Protein AF-A0A7W8VBB1-F1 (afdb_monomer)

Structure (mmCIF, N/CA/C/O backbone):
data_AF-A0A7W8VBB1-F1
#
_entry.id   AF-A0A7W8VBB1-F1
#
loop_
_atom_site.group_PDB
_atom_site.id
_atom_site.type_symbol
_atom_site.label_atom_id
_atom_site.label_alt_id
_atom_site.label_comp_id
_atom_site.label_asym_id
_atom_site.label_entity_id
_atom_site.label_seq_id
_atom_site.pdbx_PDB_ins_code
_atom_site.Cartn_x
_atom_site.Cartn_y
_atom_site.Cartn_z
_atom_site.occupancy
_atom_site.B_iso_or_equiv
_atom_site.auth_seq_id
_atom_site.auth_comp_id
_atom_site.auth_asym_id
_atom_site.auth_atom_id
_atom_site.pdbx_PDB_model_num
ATOM 1 N N . MET A 1 1 ? -10.260 -9.680 -16.592 1.00 43.03 1 MET A N 1
ATOM 2 C CA . MET A 1 1 ? -11.265 -9.916 -15.534 1.00 43.03 1 MET A CA 1
ATOM 3 C C . MET A 1 1 ? -10.905 -9.011 -14.370 1.00 43.03 1 MET A C 1
ATOM 5 O O . MET A 1 1 ? -9.912 -9.280 -13.705 1.00 43.03 1 MET A O 1
ATOM 9 N N . GLU A 1 2 ? -11.626 -7.906 -14.181 1.00 47.50 2 GLU A N 1
ATOM 10 C CA . GLU A 1 2 ? -11.490 -7.080 -12.974 1.00 47.50 2 GLU A CA 1
ATOM 11 C C . GLU A 1 2 ? -11.899 -7.919 -11.758 1.00 47.50 2 GLU A C 1
ATOM 13 O O . GLU A 1 2 ? -12.994 -8.481 -11.727 1.00 47.50 2 GLU A O 1
ATOM 18 N N . ARG A 1 3 ? -11.003 -8.070 -10.775 1.00 55.31 3 ARG A N 1
ATOM 19 C CA . ARG A 1 3 ? -11.374 -8.687 -9.496 1.00 55.31 3 ARG A CA 1
ATOM 20 C C . ARG A 1 3 ? -12.330 -7.745 -8.769 1.00 55.31 3 ARG A C 1
ATOM 22 O O . ARG A 1 3 ? -12.076 -6.546 -8.700 1.00 55.31 3 ARG A O 1
ATOM 29 N N . SER A 1 4 ? -13.413 -8.295 -8.218 1.00 66.69 4 SER A N 1
ATOM 30 C CA . SER A 1 4 ? -14.377 -7.527 -7.421 1.00 66.69 4 SER A CA 1
ATOM 31 C C . SER A 1 4 ? -13.670 -6.865 -6.232 1.00 66.69 4 SER A C 1
ATOM 33 O O . SER A 1 4 ? -12.790 -7.471 -5.615 1.00 66.69 4 SER A O 1
ATOM 35 N N . ARG A 1 5 ? -14.084 -5.645 -5.871 1.00 61.84 5 ARG A N 1
ATOM 36 C CA . ARG A 1 5 ? -13.604 -4.883 -4.699 1.00 61.84 5 ARG A CA 1
ATOM 37 C C . ARG A 1 5 ? -13.553 -5.732 -3.419 1.00 61.84 5 ARG A C 1
ATOM 39 O O . ARG A 1 5 ? -12.676 -5.544 -2.584 1.00 61.84 5 ARG A O 1
ATOM 46 N N . GLU A 1 6 ? -14.455 -6.702 -3.288 1.00 58.19 6 GLU A N 1
ATOM 47 C CA . GLU A 1 6 ? -14.518 -7.650 -2.169 1.00 58.19 6 GLU A CA 1
ATOM 48 C C . GLU A 1 6 ? -13.323 -8.616 -2.121 1.00 58.19 6 GLU A C 1
ATOM 50 O O . GLU A 1 6 ? -12.794 -8.891 -1.046 1.00 58.19 6 GLU A O 1
ATOM 55 N N . GLN A 1 7 ? -12.841 -9.090 -3.276 1.00 60.38 7 GLN A N 1
ATOM 56 C CA . GLN A 1 7 ? -11.634 -9.920 -3.353 1.00 60.38 7 GLN A CA 1
ATOM 57 C C . GLN A 1 7 ? -10.380 -9.116 -3.012 1.00 60.38 7 GLN A C 1
ATOM 59 O O . GLN A 1 7 ? -9.484 -9.641 -2.357 1.00 60.38 7 GLN A O 1
ATOM 64 N N . GLN A 1 8 ? -10.324 -7.846 -3.416 1.00 63.66 8 GLN A N 1
ATOM 65 C CA . GLN A 1 8 ? -9.214 -6.965 -3.060 1.00 63.66 8 GLN A CA 1
ATOM 66 C C . GLN A 1 8 ? -9.182 -6.711 -1.546 1.00 63.66 8 GLN A C 1
ATOM 68 O O . GLN A 1 8 ? -8.131 -6.841 -0.924 1.00 63.66 8 GLN A O 1
ATOM 73 N N . VAL A 1 9 ? -10.339 -6.447 -0.931 1.00 67.06 9 VAL A N 1
ATOM 74 C CA . VAL A 1 9 ? -10.468 -6.324 0.530 1.00 67.06 9 VAL A CA 1
ATOM 75 C C . VAL A 1 9 ? -10.041 -7.610 1.244 1.00 67.06 9 VAL A C 1
ATOM 77 O O . VAL A 1 9 ? -9.330 -7.532 2.238 1.00 67.06 9 VAL A O 1
ATOM 80 N N . ALA A 1 10 ? -10.403 -8.789 0.732 1.00 63.44 10 ALA A N 1
ATOM 81 C CA . ALA A 1 10 ? -9.999 -10.063 1.329 1.00 63.44 10 ALA A CA 1
ATOM 82 C C . ALA A 1 10 ? -8.480 -10.312 1.251 1.00 63.44 10 ALA A C 1
ATOM 84 O O . ALA A 1 10 ? -7.889 -10.798 2.214 1.00 63.44 10 ALA A O 1
ATOM 85 N N . VAL A 1 11 ? -7.833 -9.953 0.136 1.00 67.50 11 VAL A N 1
ATOM 86 C CA . VAL A 1 11 ? -6.369 -10.052 -0.010 1.00 67.50 11 VAL A CA 1
ATOM 87 C C . VAL A 1 11 ? -5.659 -9.073 0.923 1.00 67.50 11 VAL A C 1
ATOM 89 O O . VAL A 1 11 ? -4.676 -9.434 1.564 1.00 67.50 11 VAL A O 1
ATOM 92 N N . LEU A 1 12 ? -6.175 -7.852 1.051 1.00 66.25 12 LEU A N 1
ATOM 93 C CA . LEU A 1 12 ? -5.616 -6.841 1.947 1.00 66.25 12 LEU A CA 1
ATOM 94 C C . LEU A 1 12 ? -5.839 -7.180 3.428 1.00 66.25 12 LEU A C 1
ATOM 96 O O . LEU A 1 12 ? -4.957 -6.925 4.242 1.00 66.25 12 LEU A O 1
ATOM 100 N N . ASP A 1 13 ? -6.962 -7.813 3.781 1.00 65.94 13 ASP A N 1
ATOM 101 C CA . ASP A 1 13 ? -7.184 -8.375 5.120 1.00 65.94 13 ASP A CA 1
ATOM 102 C C . ASP A 1 13 ? -6.210 -9.530 5.398 1.00 65.94 13 ASP A C 1
ATOM 104 O O . ASP A 1 13 ? -5.640 -9.602 6.482 1.00 65.94 13 ASP A O 1
ATOM 108 N N . ALA A 1 14 ? -5.945 -10.400 4.417 1.00 62.62 14 ALA A N 1
ATOM 109 C CA . ALA A 1 14 ? -4.966 -11.480 4.554 1.00 62.62 14 ALA A CA 1
ATOM 110 C C . ALA A 1 14 ? -3.527 -10.954 4.715 1.00 62.62 14 ALA A C 1
ATOM 112 O O . ALA A 1 14 ? -2.796 -11.436 5.582 1.00 62.62 14 ALA A O 1
ATOM 113 N N . LEU A 1 15 ? -3.144 -9.927 3.949 1.00 67.25 15 LEU A N 1
ATOM 114 C CA . LEU A 1 15 ? -1.869 -9.218 4.114 1.00 67.25 15 LEU A CA 1
ATOM 115 C C . LEU A 1 15 ? -1.776 -8.527 5.471 1.00 67.25 15 LEU A C 1
ATOM 117 O O . LEU A 1 15 ? -0.743 -8.593 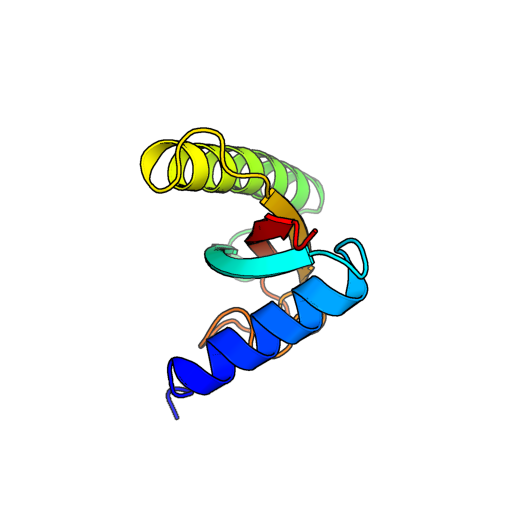6.138 1.00 67.25 15 LEU A O 1
ATOM 121 N N . GLY A 1 16 ? -2.884 -7.930 5.910 1.00 62.34 16 GLY A N 1
ATOM 122 C CA . GLY A 1 16 ? -3.033 -7.395 7.250 1.00 62.34 16 GLY A CA 1
ATOM 123 C C . GLY A 1 16 ? -2.805 -8.466 8.316 1.00 62.34 16 GLY A C 1
ATOM 124 O O . GLY A 1 16 ? -2.020 -8.261 9.224 1.00 62.34 16 GLY A O 1
ATOM 125 N N . ARG A 1 17 ? -3.397 -9.656 8.206 1.00 61.84 17 ARG A N 1
ATOM 126 C CA . ARG A 1 17 ? -3.237 -10.723 9.216 1.00 61.84 17 ARG A CA 1
ATOM 127 C C . ARG A 1 17 ? -1.815 -11.275 9.335 1.00 61.84 17 ARG A C 1
ATOM 129 O O . ARG A 1 17 ? -1.481 -11.802 10.393 1.00 61.84 17 ARG A O 1
ATOM 136 N N . GLY A 1 18 ? -1.003 -11.179 8.281 1.00 63.28 18 GLY A N 1
ATOM 137 C CA . GLY A 1 18 ? 0.410 -11.572 8.310 1.00 63.28 18 GLY A CA 1
ATOM 138 C C . GLY A 1 18 ? 1.341 -10.508 8.901 1.00 63.28 18 GLY A C 1
ATOM 139 O O . GLY A 1 18 ? 2.380 -10.858 9.455 1.00 63.28 18 GLY A O 1
ATOM 140 N N . ALA A 1 19 ? 0.968 -9.228 8.806 1.00 62.75 19 ALA A N 1
ATOM 141 C CA . ALA A 1 19 ? 1.828 -8.097 9.167 1.00 62.75 19 ALA A CA 1
ATOM 142 C C . ALA A 1 19 ? 1.318 -7.242 10.339 1.00 62.75 19 ALA A C 1
ATOM 144 O O . ALA A 1 19 ? 2.059 -6.417 10.870 1.00 62.75 19 ALA A O 1
ATOM 145 N N . LEU A 1 20 ? 0.061 -7.409 10.740 1.00 69.69 20 LEU A N 1
ATOM 146 C CA . LEU A 1 20 ? -0.576 -6.651 11.809 1.00 69.69 20 LEU A CA 1
ATOM 147 C C . LEU A 1 20 ? -0.666 -7.482 13.093 1.00 69.69 20 LEU A C 1
ATOM 149 O O . LEU A 1 20 ? -0.711 -8.716 13.046 1.00 69.69 20 LEU A O 1
ATOM 153 N N . PRO A 1 21 ? -0.755 -6.822 14.261 1.00 69.19 21 PRO A N 1
ATOM 154 C CA . PRO A 1 21 ? -1.063 -7.500 15.511 1.00 69.19 21 PRO A CA 1
ATOM 155 C C . PRO A 1 21 ? -2.328 -8.358 15.391 1.00 69.19 21 PRO A C 1
ATOM 157 O O . PRO A 1 21 ? -3.288 -7.977 14.728 1.00 69.19 21 PRO A O 1
ATOM 160 N N . ARG A 1 22 ? -2.390 -9.484 16.111 1.00 74.38 22 ARG A N 1
ATOM 161 C CA . ARG A 1 22 ? -3.563 -10.386 16.110 1.00 74.38 22 ARG A CA 1
ATOM 162 C C . ARG A 1 22 ? -4.878 -9.693 16.511 1.00 74.38 22 ARG A C 1
ATOM 164 O O . ARG A 1 22 ? -5.951 -10.165 16.153 1.00 74.38 22 ARG A O 1
ATOM 171 N N . GLN A 1 23 ? -4.776 -8.601 17.263 1.00 78.00 23 GLN A N 1
ATOM 172 C CA . GLN A 1 23 ? -5.880 -7.752 17.725 1.00 78.00 23 GLN A CA 1
ATOM 173 C C . GLN A 1 23 ? -6.221 -6.630 16.729 1.00 78.00 23 GLN A C 1
ATOM 175 O O . GLN A 1 23 ? -7.074 -5.799 17.007 1.00 78.00 23 GLN A O 1
ATOM 180 N N . ALA A 1 24 ? -5.549 -6.543 15.584 1.00 80.75 24 ALA A N 1
ATOM 181 C CA . ALA A 1 24 ? -5.840 -5.541 14.574 1.00 80.75 24 ALA A CA 1
ATOM 182 C C . ALA A 1 24 ? -6.941 -6.035 13.628 1.00 80.75 24 ALA A C 1
ATOM 184 O O . ALA A 1 24 ? -6.961 -7.190 13.201 1.00 80.75 24 ALA A O 1
ATOM 185 N N . ARG A 1 25 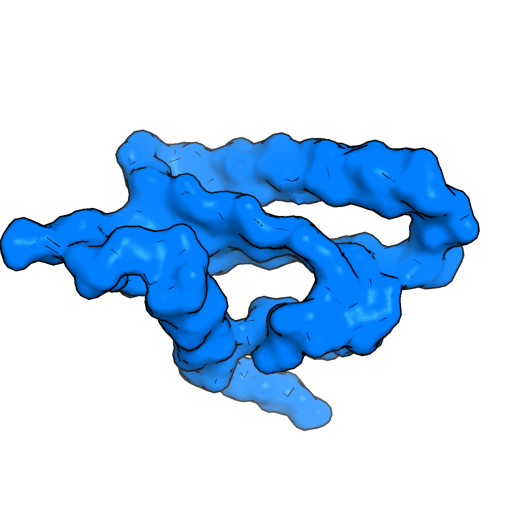? -7.851 -5.135 13.260 1.00 81.50 25 ARG A N 1
ATOM 186 C CA . ARG A 1 25 ? -8.903 -5.375 12.273 1.00 81.50 25 ARG A CA 1
ATOM 187 C C . ARG A 1 25 ? -8.741 -4.423 11.100 1.00 81.50 25 ARG A C 1
ATOM 189 O O . ARG A 1 25 ? -8.660 -3.214 11.308 1.00 81.50 25 ARG A O 1
ATOM 196 N N . PHE A 1 26 ? -8.750 -4.977 9.889 1.00 83.75 26 PHE A N 1
ATOM 197 C CA . PHE A 1 26 ? -8.703 -4.218 8.643 1.00 83.75 26 PHE A CA 1
ATOM 198 C C . PHE A 1 26 ? -9.832 -3.181 8.567 1.00 83.75 26 PHE A C 1
ATOM 200 O O . PHE A 1 26 ? -10.991 -3.483 8.874 1.00 83.75 26 PHE A O 1
ATOM 207 N N . VAL A 1 27 ? -9.480 -1.968 8.144 1.00 86.69 27 VAL A N 1
ATOM 208 C CA . VAL A 1 27 ? -10.417 -0.868 7.881 1.00 86.69 27 VAL A CA 1
ATOM 209 C C . VAL A 1 27 ? -10.398 -0.513 6.398 1.00 86.69 27 VAL A C 1
ATOM 211 O O . VAL A 1 27 ? -11.448 -0.503 5.757 1.00 86.69 27 VAL A O 1
ATOM 214 N N . ALA A 1 28 ? -9.215 -0.227 5.855 1.00 87.00 28 ALA A N 1
ATOM 215 C CA . ALA A 1 28 ? -9.034 0.188 4.469 1.00 87.00 28 ALA A CA 1
ATOM 216 C C . ALA A 1 28 ? -7.598 -0.073 3.996 1.00 87.00 28 ALA A C 1
ATOM 218 O O . ALA A 1 28 ? -6.715 -0.367 4.800 1.00 87.00 28 ALA A O 1
ATOM 219 N N . ALA A 1 29 ? -7.353 0.082 2.695 1.00 86.94 29 ALA A N 1
ATOM 220 C CA . ALA A 1 29 ? -5.998 0.184 2.174 1.00 86.94 29 ALA A CA 1
ATOM 221 C C . ALA A 1 29 ? -5.892 1.217 1.058 1.00 86.94 29 ALA A C 1
ATOM 223 O O . ALA A 1 29 ? -6.865 1.503 0.355 1.00 86.94 29 ALA A O 1
ATOM 224 N N . VAL A 1 30 ? -4.671 1.702 0.882 1.00 89.62 30 VAL A N 1
ATOM 225 C CA . VAL A 1 30 ? -4.223 2.539 -0.224 1.00 89.62 30 VAL A CA 1
ATOM 226 C C . VAL A 1 30 ? -3.075 1.802 -0.898 1.00 89.62 30 VAL A C 1
ATOM 228 O O . VAL A 1 30 ? -2.212 1.253 -0.217 1.00 89.62 30 VAL A O 1
ATOM 231 N N . ALA A 1 31 ? -3.055 1.773 -2.227 1.00 89.38 31 ALA A N 1
ATOM 232 C CA . ALA A 1 31 ? -1.955 1.178 -2.970 1.00 89.38 31 ALA A CA 1
ATOM 233 C C . ALA A 1 31 ? -1.475 2.099 -4.092 1.00 89.38 31 ALA A C 1
ATOM 235 O O . ALA A 1 31 ? -2.259 2.845 -4.688 1.00 89.38 31 ALA A O 1
ATOM 236 N N . ARG A 1 32 ? -0.180 2.019 -4.385 1.00 91.38 32 ARG A N 1
ATOM 237 C CA . ARG A 1 32 ? 0.472 2.625 -5.546 1.00 91.38 32 ARG A CA 1
ATOM 238 C C . ARG A 1 32 ? 1.224 1.545 -6.309 1.00 91.38 32 ARG A C 1
ATOM 240 O O . ARG A 1 32 ? 1.772 0.628 -5.701 1.00 91.38 32 ARG A O 1
ATOM 247 N N . ARG A 1 33 ? 1.214 1.664 -7.633 1.00 92.19 33 ARG A N 1
ATOM 248 C CA . ARG A 1 33 ? 1.883 0.768 -8.577 1.00 92.19 33 ARG A CA 1
ATOM 249 C 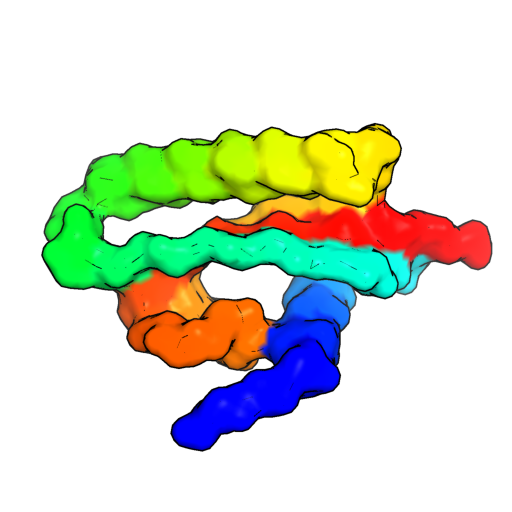C . ARG A 1 33 ? 2.909 1.576 -9.349 1.00 92.19 33 ARG A C 1
ATOM 251 O O . ARG A 1 33 ? 2.577 2.657 -9.828 1.00 92.19 33 ARG A O 1
ATOM 258 N N . TYR A 1 34 ? 4.090 1.006 -9.510 1.00 91.12 34 TYR A N 1
ATOM 259 C CA . TYR A 1 34 ? 5.1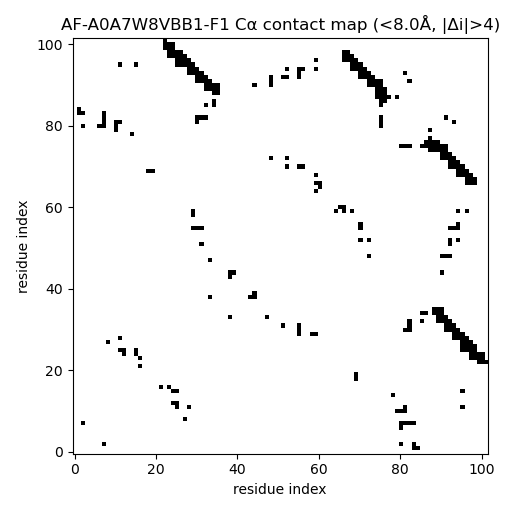61 1.548 -10.323 1.00 91.12 34 TYR A CA 1
ATOM 260 C C . TYR A 1 34 ? 5.576 0.477 -11.332 1.00 91.12 34 TYR A C 1
ATOM 262 O O . TYR A 1 34 ? 6.111 -0.561 -10.925 1.00 91.12 34 TYR A O 1
ATOM 270 N N . PRO A 1 35 ? 5.272 0.677 -12.627 1.00 89.81 35 PRO A N 1
ATOM 271 C CA . PRO A 1 35 ? 5.599 -0.293 -13.656 1.00 89.81 35 PRO A CA 1
ATOM 272 C C . PRO A 1 35 ? 7.091 -0.608 -13.669 1.00 89.81 35 PRO A C 1
ATOM 274 O O . PRO A 1 35 ? 7.923 0.301 -13.623 1.00 89.81 35 PRO A O 1
ATOM 277 N N . ARG A 1 36 ? 7.454 -1.888 -13.767 1.00 86.81 36 ARG A N 1
ATOM 278 C CA . ARG A 1 36 ? 8.874 -2.278 -13.816 1.00 86.81 36 ARG A CA 1
ATOM 279 C C . ARG A 1 36 ? 9.624 -1.642 -14.983 1.00 86.81 36 ARG A C 1
ATOM 281 O O . ARG A 1 36 ? 10.804 -1.328 -14.853 1.00 86.81 36 ARG A O 1
ATOM 288 N N . GLU A 1 37 ? 8.942 -1.463 -16.107 1.00 86.56 37 GLU A N 1
ATOM 289 C CA . GLU A 1 37 ? 9.481 -0.825 -17.311 1.00 86.56 37 GLU A CA 1
ATOM 290 C C . GLU A 1 37 ? 9.943 0.623 -17.080 1.00 86.56 37 GLU A C 1
ATOM 292 O O . GLU A 1 37 ? 10.828 1.096 -17.783 1.00 86.56 37 GLU A O 1
ATOM 297 N N . GLU A 1 38 ? 9.420 1.301 -16.054 1.00 85.31 38 GLU A N 1
ATOM 298 C CA . GLU A 1 38 ? 9.840 2.651 -15.655 1.00 85.31 38 GLU A CA 1
ATOM 299 C C . GLU A 1 38 ? 10.999 2.636 -14.635 1.00 85.31 38 GLU A C 1
ATOM 301 O O . GLU A 1 38 ? 11.593 3.676 -14.337 1.00 85.31 38 GLU A O 1
ATOM 306 N N . LEU A 1 39 ? 11.338 1.462 -14.086 1.00 85.94 39 LEU A N 1
ATOM 307 C CA . LEU A 1 39 ? 12.286 1.269 -12.984 1.00 85.94 39 LEU A CA 1
ATOM 308 C C . LEU A 1 39 ? 13.426 0.315 -13.375 1.00 85.94 39 LEU A C 1
ATOM 310 O O . LEU A 1 39 ? 13.560 -0.805 -12.865 1.00 85.94 39 LEU A O 1
ATOM 314 N N . GLU A 1 40 ? 14.292 0.788 -14.267 1.00 81.75 40 GLU A N 1
ATOM 315 C CA . GLU A 1 40 ? 15.365 -0.006 -14.880 1.00 81.75 40 GLU A CA 1
ATOM 316 C C . GLU A 1 40 ? 16.474 -0.407 -13.889 1.00 81.75 40 GLU A C 1
ATOM 318 O O . GLU A 1 40 ? 17.091 -1.468 -14.017 1.00 81.75 40 GLU A O 1
ATOM 323 N N . THR A 1 41 ? 16.716 0.404 -12.855 1.00 87.69 41 THR A N 1
ATOM 324 C CA . THR A 1 41 ? 17.812 0.206 -11.891 1.00 87.69 41 THR A CA 1
ATOM 325 C C . THR A 1 41 ? 17.319 -0.069 -10.464 1.00 87.69 41 THR A C 1
ATOM 327 O O . THR A 1 41 ? 16.247 0.399 -10.074 1.00 87.69 41 THR A O 1
ATOM 330 N N . PRO A 1 42 ? 18.110 -0.774 -9.625 1.00 84.94 42 PRO A N 1
ATOM 331 C CA . PRO A 1 42 ? 17.794 -0.930 -8.203 1.00 84.94 42 PRO A CA 1
ATOM 332 C C . PRO A 1 42 ? 17.598 0.406 -7.472 1.00 84.94 42 PRO A C 1
ATOM 334 O O . PRO A 1 42 ? 16.657 0.542 -6.700 1.00 84.94 42 PRO A O 1
ATOM 337 N N . GLY A 1 43 ? 18.424 1.417 -7.769 1.00 88.19 43 GLY A N 1
ATOM 338 C CA . GLY A 1 43 ? 18.306 2.737 -7.142 1.00 88.19 43 GLY A CA 1
ATOM 339 C C . GLY A 1 43 ? 16.999 3.458 -7.489 1.00 88.19 43 GLY A C 1
ATOM 340 O O . GLY A 1 43 ? 16.395 4.084 -6.622 1.00 88.19 43 GLY A O 1
ATOM 341 N N . GLN A 1 44 ? 16.508 3.331 -8.727 1.00 89.38 44 GLN A N 1
ATOM 342 C CA . GLN A 1 44 ? 15.196 3.869 -9.107 1.00 89.38 44 GLN A CA 1
ATOM 343 C C . GLN A 1 44 ? 14.060 3.175 -8.352 1.00 89.38 44 GLN A C 1
ATOM 345 O O . GLN A 1 44 ? 13.144 3.857 -7.898 1.00 89.38 44 GLN A O 1
ATOM 350 N N . ARG A 1 45 ? 14.138 1.850 -8.159 1.00 87.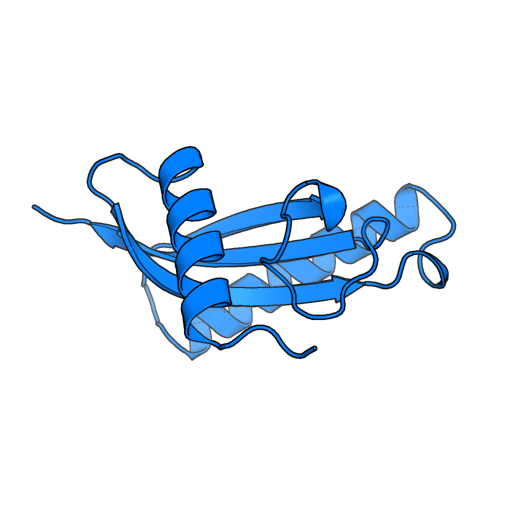12 45 ARG A N 1
ATOM 351 C CA . ARG A 1 45 ? 13.154 1.108 -7.352 1.00 87.12 45 ARG A CA 1
ATOM 352 C C . ARG A 1 45 ? 13.129 1.585 -5.906 1.00 87.12 45 ARG A C 1
ATOM 354 O O . ARG A 1 45 ? 12.059 1.858 -5.375 1.00 87.12 45 ARG A O 1
ATOM 361 N N . GLU A 1 46 ? 14.293 1.766 -5.287 1.00 88.56 46 GLU A N 1
ATOM 362 C CA . GLU A 1 46 ? 14.382 2.277 -3.914 1.00 88.56 46 GLU A CA 1
ATOM 363 C C . GLU A 1 46 ? 13.799 3.692 -3.777 1.00 88.56 46 GLU A C 1
ATOM 365 O O . GLU A 1 46 ? 13.063 3.969 -2.826 1.00 88.56 46 GLU A O 1
ATOM 370 N N . ILE A 1 47 ? 14.073 4.576 -4.743 1.00 91.75 47 ILE A N 1
ATOM 371 C CA . ILE A 1 47 ? 13.513 5.935 -4.781 1.00 91.75 47 ILE A CA 1
ATOM 372 C C . ILE A 1 47 ? 11.992 5.890 -4.958 1.00 91.75 47 ILE A C 1
ATOM 374 O O . ILE A 1 47 ? 11.276 6.563 -4.215 1.00 91.75 47 ILE A O 1
ATOM 378 N N . ALA A 1 48 ? 11.488 5.082 -5.894 1.00 89.75 48 ALA A N 1
ATOM 379 C CA . ALA A 1 48 ? 10.056 4.912 -6.122 1.00 89.75 48 ALA A CA 1
ATOM 380 C C . ALA A 1 48 ? 9.351 4.353 -4.878 1.00 89.75 48 ALA A C 1
ATOM 382 O O . ALA A 1 48 ? 8.321 4.882 -4.467 1.00 89.75 48 ALA A O 1
ATOM 383 N N . ALA A 1 49 ? 9.944 3.362 -4.209 1.00 88.69 49 ALA A N 1
ATOM 384 C CA . ALA A 1 49 ? 9.425 2.815 -2.962 1.00 88.69 49 ALA A CA 1
ATOM 385 C C . ALA A 1 49 ? 9.449 3.846 -1.819 1.00 88.69 49 ALA A C 1
ATOM 387 O O . ALA A 1 49 ? 8.519 3.907 -1.013 1.00 88.69 49 ALA A O 1
ATOM 388 N N . ALA A 1 50 ? 10.487 4.682 -1.713 1.00 92.44 50 ALA A N 1
ATOM 389 C CA . ALA A 1 50 ? 10.531 5.767 -0.731 1.00 92.44 50 ALA A CA 1
ATOM 390 C C . ALA A 1 50 ? 9.442 6.820 -0.995 1.00 92.44 50 ALA A C 1
ATOM 392 O O . ALA A 1 50 ? 8.665 7.128 -0.092 1.00 92.44 50 ALA A O 1
ATOM 393 N N . ALA A 1 51 ? 9.330 7.304 -2.234 1.00 93.31 51 ALA A N 1
ATOM 394 C CA . ALA A 1 51 ? 8.304 8.262 -2.639 1.00 93.31 51 ALA A CA 1
ATOM 395 C C . ALA A 1 51 ? 6.887 7.695 -2.459 1.00 93.31 51 ALA A C 1
ATOM 397 O O . ALA A 1 51 ? 5.998 8.377 -1.948 1.00 93.31 51 ALA A O 1
ATOM 398 N N . GLY A 1 52 ? 6.685 6.427 -2.818 1.00 92.81 52 GLY A N 1
ATOM 399 C CA . GLY A 1 52 ? 5.414 5.735 -2.656 1.00 92.81 52 GLY A CA 1
ATOM 400 C C . GLY A 1 52 ? 5.007 5.584 -1.198 1.00 92.81 52 GLY A C 1
ATOM 401 O O . GLY A 1 52 ? 3.845 5.818 -0.877 1.00 92.81 52 GLY A O 1
ATOM 402 N N . ARG A 1 53 ? 5.946 5.272 -0.294 1.00 94.50 53 ARG A N 1
ATOM 403 C CA . ARG A 1 53 ? 5.661 5.202 1.150 1.00 94.50 53 ARG A CA 1
ATOM 404 C C . ARG A 1 53 ? 5.195 6.545 1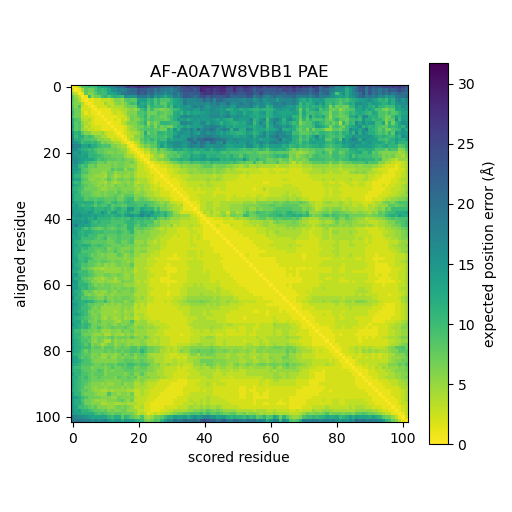.699 1.00 94.50 53 ARG A C 1
ATOM 406 O O . ARG A 1 53 ? 4.209 6.570 2.431 1.00 94.50 53 ARG A O 1
ATOM 413 N N . THR A 1 54 ? 5.855 7.638 1.318 1.00 95.25 54 THR A N 1
ATOM 414 C CA . THR A 1 54 ? 5.433 8.990 1.708 1.00 95.25 54 THR A CA 1
ATOM 415 C C . THR A 1 54 ? 4.047 9.312 1.158 1.00 95.25 54 THR A C 1
ATOM 417 O O . THR A 1 54 ? 3.159 9.643 1.933 1.00 95.25 54 THR A O 1
ATOM 420 N N . SER A 1 55 ? 3.822 9.117 -0.144 1.00 95.69 55 SER A N 1
ATOM 421 C CA . SER A 1 55 ? 2.528 9.407 -0.775 1.00 95.69 55 SER A CA 1
ATOM 422 C C . SER A 1 55 ? 1.375 8.595 -0.172 1.00 95.69 55 SER A C 1
ATOM 424 O O . SER A 1 55 ? 0.280 9.118 0.024 1.00 95.69 55 SER A O 1
ATOM 426 N N . VAL A 1 56 ? 1.608 7.318 0.142 1.00 94.25 56 VAL A N 1
ATOM 427 C CA . VAL A 1 56 ? 0.618 6.455 0.800 1.00 94.25 56 VAL A CA 1
ATOM 428 C C . VAL A 1 56 ? 0.331 6.928 2.224 1.00 94.25 56 VAL A C 1
ATOM 430 O O . VAL A 1 56 ? -0.832 6.965 2.617 1.00 94.25 56 VAL A O 1
ATOM 433 N N . ALA A 1 57 ? 1.362 7.286 2.992 1.00 93.75 57 ALA A N 1
ATOM 434 C CA . ALA A 1 57 ? 1.187 7.789 4.352 1.00 93.75 57 ALA A CA 1
ATOM 435 C C . ALA A 1 57 ? 0.407 9.113 4.371 1.00 93.75 57 ALA A C 1
ATOM 437 O O . ALA A 1 57 ? -0.497 9.268 5.187 1.00 93.75 57 ALA A O 1
ATOM 438 N N . GLU A 1 58 ? 0.704 10.027 3.446 1.00 96.31 58 GLU A N 1
ATOM 439 C CA . GLU A 1 58 ? -0.015 11.297 3.295 1.00 96.31 58 GLU A CA 1
ATOM 440 C C . GLU A 1 58 ? -1.493 11.080 2.942 1.00 96.31 58 GLU A C 1
ATOM 442 O O . GLU A 1 58 ? -2.360 11.662 3.590 1.00 96.31 58 GLU A O 1
ATOM 447 N N . GLU A 1 59 ? -1.805 10.196 1.983 1.00 95.81 59 GLU A N 1
ATOM 448 C CA . GLU A 1 59 ? -3.203 9.882 1.646 1.00 95.81 59 GLU A CA 1
ATOM 449 C C . GLU A 1 59 ? -3.939 9.241 2.835 1.00 95.81 59 GLU A C 1
ATOM 451 O O . GLU A 1 59 ? -5.116 9.526 3.073 1.00 95.81 59 GLU A O 1
ATOM 456 N N . ILE A 1 60 ? -3.270 8.359 3.586 1.00 94.44 60 ILE A N 1
ATOM 457 C CA . ILE A 1 60 ? -3.870 7.744 4.772 1.00 94.44 60 ILE A CA 1
ATOM 458 C C . ILE A 1 60 ? -4.167 8.800 5.834 1.00 94.44 60 ILE A C 1
ATOM 460 O O . ILE A 1 60 ? -5.275 8.796 6.361 1.00 94.44 60 ILE A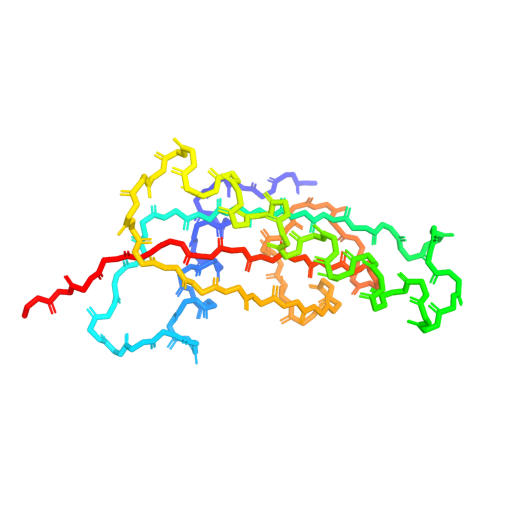 O 1
ATOM 464 N N . GLU A 1 61 ? -3.229 9.702 6.120 1.00 96.12 61 GLU A N 1
ATOM 465 C CA . GLU A 1 61 ? -3.426 10.766 7.109 1.00 96.12 61 GLU A CA 1
ATOM 466 C C . GLU A 1 61 ? -4.546 11.729 6.690 1.00 96.12 61 GLU A C 1
ATOM 468 O O . GLU A 1 61 ? -5.349 12.138 7.523 1.00 96.12 61 GLU A O 1
ATOM 473 N N . GLU A 1 62 ? -4.674 12.040 5.397 1.00 96.50 62 GLU A N 1
ATOM 474 C CA . GLU A 1 62 ? -5.765 12.876 4.884 1.00 96.50 62 GLU A CA 1
ATOM 475 C C . GLU A 1 62 ? -7.140 12.205 5.051 1.00 96.50 62 GLU A C 1
ATOM 477 O O . GLU A 1 62 ? -8.123 12.847 5.432 1.00 96.50 62 GLU A O 1
ATOM 482 N N . ARG A 1 63 ? -7.232 10.901 4.763 1.00 95.56 63 ARG A N 1
ATOM 483 C CA . ARG A 1 63 ? -8.509 10.168 4.714 1.00 95.56 63 ARG A CA 1
ATOM 484 C C . ARG A 1 63 ? -8.916 9.540 6.046 1.00 95.56 63 ARG A C 1
ATOM 486 O O . ARG A 1 63 ? -10.111 9.366 6.293 1.00 95.56 63 ARG A O 1
ATOM 493 N N . TRP A 1 64 ? -7.947 9.189 6.884 1.00 94.94 64 TRP A N 1
ATOM 494 C CA . TRP A 1 64 ? -8.121 8.591 8.208 1.00 94.94 64 TRP A CA 1
ATOM 495 C C . TRP A 1 64 ? -7.145 9.220 9.221 1.00 94.94 64 TRP A C 1
ATOM 497 O O . TRP A 1 64 ? -6.230 8.537 9.687 1.00 94.94 64 TRP A O 1
ATOM 507 N N . PRO A 1 65 ? -7.347 10.496 9.599 1.00 94.94 65 PRO A N 1
ATOM 508 C CA . PRO A 1 65 ? -6.419 11.214 10.469 1.00 94.94 65 PRO A CA 1
ATOM 509 C C . PRO A 1 65 ? -6.163 10.483 11.789 1.00 94.94 65 PRO A C 1
ATOM 511 O O . PRO A 1 65 ? -7.108 10.112 12.496 1.00 94.94 65 PRO A O 1
ATOM 514 N N . GLY A 1 66 ? -4.888 10.264 12.120 1.00 93.25 66 GLY A N 1
ATOM 515 C CA . GLY A 1 66 ? -4.467 9.590 13.352 1.00 93.25 66 GLY A CA 1
ATOM 516 C C . GLY A 1 66 ? -4.809 8.096 13.449 1.00 93.25 66 GLY A C 1
ATOM 517 O O . GLY A 1 66 ? -4.602 7.492 14.506 1.00 93.25 66 GLY A O 1
ATOM 518 N N . ALA A 1 67 ? -5.333 7.475 12.387 1.00 92.44 67 ALA A N 1
ATOM 519 C CA . ALA A 1 67 ? -5.569 6.037 12.374 1.00 92.44 67 ALA A CA 1
ATOM 520 C C . ALA A 1 67 ? -4.240 5.269 12.273 1.00 92.44 67 ALA A C 1
ATOM 522 O O . ALA A 1 67 ? -3.351 5.666 11.520 1.00 92.44 67 ALA A O 1
ATOM 523 N N . PRO A 1 68 ? -4.081 4.140 12.985 1.00 90.94 68 PRO A N 1
ATOM 524 C CA . PRO A 1 68 ? -2.877 3.341 12.858 1.00 90.94 68 PRO A CA 1
ATOM 525 C C . PRO A 1 68 ? -2.854 2.619 11.502 1.00 90.94 68 PRO A C 1
ATOM 527 O O . PRO A 1 68 ? -3.867 2.089 11.028 1.00 90.94 68 PRO A O 1
ATOM 530 N N . PHE A 1 69 ? -1.676 2.580 10.884 1.00 90.31 69 PHE A N 1
ATOM 531 C CA . PHE A 1 69 ? -1.463 1.930 9.599 1.00 90.31 69 PHE A CA 1
ATOM 532 C C . PHE A 1 69 ? -0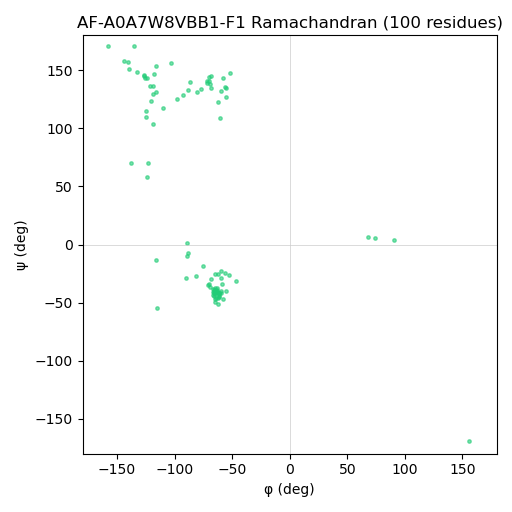.092 1.256 9.521 1.00 90.31 69 PHE A C 1
ATOM 534 O O . PHE A 1 69 ? 0.836 1.594 10.254 1.00 90.31 69 PHE A O 1
ATOM 541 N N . ALA A 1 70 ? 0.029 0.288 8.617 1.00 88.81 70 ALA A N 1
ATOM 542 C CA . ALA A 1 70 ? 1.291 -0.350 8.260 1.00 88.81 70 ALA A CA 1
ATOM 543 C C . ALA A 1 70 ? 1.514 -0.218 6.754 1.00 88.81 70 ALA A C 1
ATOM 545 O O . ALA A 1 70 ? 0.558 -0.313 5.984 1.00 88.81 70 ALA A O 1
ATOM 546 N N . VAL A 1 71 ? 2.763 -0.021 6.332 1.00 89.88 71 VAL A N 1
ATOM 547 C CA . VAL A 1 71 ? 3.119 0.067 4.911 1.00 89.88 71 VAL A CA 1
ATOM 548 C C . VAL A 1 71 ? 4.031 -1.090 4.535 1.00 89.88 71 VAL A C 1
ATOM 550 O O . VAL A 1 71 ? 5.021 -1.348 5.217 1.00 89.88 71 VAL A O 1
ATOM 553 N N . GLN A 1 72 ? 3.694 -1.770 3.445 1.00 88.56 72 GLN A N 1
ATOM 554 C CA . GLN A 1 72 ? 4.502 -2.815 2.827 1.00 88.56 72 GLN A CA 1
ATOM 555 C C . GLN A 1 72 ? 4.892 -2.390 1.413 1.00 88.56 72 GLN A C 1
ATOM 557 O O . GLN A 1 72 ? 4.136 -1.690 0.736 1.00 88.56 72 GLN A O 1
ATOM 562 N N . CYS A 1 73 ? 6.078 -2.800 0.981 1.00 89.69 73 CYS A N 1
ATOM 563 C CA . CYS A 1 73 ? 6.600 -2.553 -0.357 1.00 89.69 73 CYS A CA 1
ATOM 564 C C . CYS A 1 73 ? 7.313 -3.799 -0.879 1.00 89.69 73 CYS A C 1
ATOM 566 O O . CYS A 1 73 ? 7.846 -4.573 -0.080 1.00 89.69 73 CYS A O 1
ATOM 568 N N . GLY A 1 74 ? 7.313 -3.970 -2.194 1.00 89.00 74 GLY A N 1
ATOM 569 C CA . GLY A 1 74 ? 7.941 -5.087 -2.893 1.00 89.00 74 GLY A CA 1
ATOM 570 C C . GLY A 1 74 ? 7.291 -5.320 -4.254 1.00 89.00 74 GLY A C 1
ATOM 571 O O . GLY A 1 74 ? 6.453 -4.532 -4.706 1.00 89.00 74 GLY A O 1
ATOM 572 N N . ALA A 1 75 ? 7.625 -6.440 -4.888 1.00 89.38 75 ALA A N 1
ATOM 573 C CA . ALA A 1 75 ? 7.040 -6.809 -6.169 1.00 89.38 75 ALA A CA 1
ATOM 574 C C . ALA A 1 75 ? 5.559 -7.193 -6.014 1.00 89.38 75 ALA A C 1
ATOM 576 O O . ALA A 1 75 ? 5.161 -7.853 -5.053 1.00 89.38 75 ALA A O 1
ATOM 577 N N . ALA A 1 76 ? 4.716 -6.855 -6.989 1.00 89.00 76 ALA A N 1
ATOM 578 C CA . ALA A 1 76 ? 3.287 -7.165 -6.954 1.00 89.00 76 ALA A CA 1
ATOM 579 C C . ALA A 1 76 ? 3.013 -8.677 -6.854 1.00 89.00 76 ALA A C 1
ATOM 581 O O . ALA A 1 76 ? 2.004 -9.090 -6.278 1.00 89.00 76 ALA A O 1
ATOM 582 N N . GLY A 1 77 ? 3.921 -9.508 -7.378 1.00 86.19 77 GLY A N 1
ATOM 583 C CA . GLY A 1 77 ? 3.884 -10.964 -7.247 1.00 86.19 77 GLY A CA 1
ATOM 584 C C . GLY A 1 77 ? 3.993 -11.465 -5.801 1.00 86.19 77 GLY A C 1
ATOM 585 O O . GLY A 1 77 ? 3.462 -12.532 -5.496 1.00 86.19 77 GLY A O 1
ATOM 586 N N . GLU A 1 78 ? 4.603 -10.690 -4.899 1.00 85.62 78 GLU A N 1
ATOM 587 C CA . GLU A 1 78 ? 4.651 -10.969 -3.454 1.00 85.62 78 GLU A CA 1
ATOM 588 C C . GLU A 1 78 ? 3.305 -10.672 -2.768 1.00 85.62 78 GLU A C 1
ATOM 590 O O . GLU A 1 78 ? 3.005 -11.209 -1.701 1.00 85.62 78 GLU A O 1
ATOM 595 N N . PHE A 1 79 ? 2.449 -9.876 -3.420 1.00 83.06 79 PHE A N 1
ATOM 596 C CA . PHE A 1 79 ? 1.150 -9.418 -2.920 1.00 83.06 79 PHE A CA 1
ATOM 597 C C . PHE A 1 79 ? 0.007 -9.790 -3.882 1.00 83.06 79 PHE A C 1
ATOM 599 O O . PHE A 1 79 ? -0.720 -8.914 -4.373 1.00 83.06 79 PHE A O 1
ATOM 606 N N . PRO A 1 80 ? -0.192 -11.087 -4.184 1.00 78.06 80 PRO A N 1
ATOM 607 C CA . PRO A 1 80 ? -1.028 -11.520 -5.296 1.00 78.06 80 PRO A CA 1
ATOM 608 C C . PRO A 1 80 ? -2.481 -11.053 -5.147 1.00 78.06 80 PRO A C 1
ATOM 610 O O . PRO A 1 80 ? -3.263 -11.576 -4.352 1.00 78.06 80 PRO A O 1
ATOM 613 N N . GLY A 1 81 ? -2.878 -10.094 -5.988 1.00 76.94 81 GLY A N 1
ATOM 614 C CA . GLY A 1 81 ? -4.233 -9.541 -6.009 1.00 76.94 81 GLY A CA 1
ATOM 615 C C . GLY A 1 81 ? -4.484 -8.332 -5.116 1.00 76.94 81 GLY A C 1
ATOM 616 O O . GLY A 1 81 ? -5.631 -7.892 -5.054 1.00 76.94 81 GLY A O 1
ATOM 617 N N . ALA A 1 82 ? -3.460 -7.801 -4.446 1.00 79.94 82 ALA A N 1
ATOM 618 C CA . ALA A 1 82 ? -3.589 -6.585 -3.646 1.00 79.94 82 ALA A CA 1
ATOM 619 C C . ALA A 1 82 ? -3.771 -5.340 -4.530 1.00 79.94 82 ALA A C 1
ATOM 621 O O . ALA A 1 82 ? -4.527 -4.427 -4.186 1.00 79.94 82 ALA A O 1
ATOM 622 N N . VAL A 1 83 ? -3.122 -5.342 -5.699 1.00 82.31 83 VAL A N 1
ATOM 623 C CA . VAL A 1 83 ? -3.186 -4.276 -6.702 1.00 82.31 83 VAL A CA 1
ATOM 624 C C . VAL A 1 83 ? -3.764 -4.839 -8.008 1.00 82.31 83 VAL A C 1
ATOM 626 O O . VAL A 1 83 ? -3.080 -5.579 -8.718 1.00 82.31 83 VAL A O 1
ATOM 629 N N . PRO A 1 84 ? -5.039 -4.554 -8.332 1.00 80.81 84 PRO A N 1
ATOM 630 C CA . PRO A 1 84 ? -5.673 -5.050 -9.547 1.00 80.81 84 PRO A CA 1
ATOM 631 C C . PRO A 1 84 ? -4.940 -4.590 -10.810 1.00 80.81 84 PRO A C 1
ATOM 633 O O . PRO A 1 84 ? -4.643 -3.409 -10.971 1.00 80.81 84 PRO A O 1
ATOM 636 N N . GLY A 1 85 ? -4.673 -5.529 -11.719 1.00 82.81 85 GLY A N 1
ATOM 637 C CA . GLY A 1 85 ? -4.045 -5.236 -13.009 1.00 82.81 85 GLY A CA 1
ATOM 638 C C . GLY A 1 85 ? -2.549 -4.913 -12.951 1.00 82.81 85 GLY A C 1
ATOM 639 O O . GLY A 1 85 ? -2.002 -4.547 -13.988 1.00 82.81 85 GLY A O 1
ATOM 640 N N . ALA A 1 86 ? -1.899 -5.035 -11.787 1.00 85.69 86 ALA A N 1
ATOM 641 C CA . ALA A 1 86 ? -0.443 -4.977 -11.691 1.00 85.69 86 ALA A CA 1
ATOM 642 C C . ALA A 1 86 ? 0.191 -6.213 -12.338 1.00 85.69 86 ALA A C 1
ATOM 644 O O . ALA A 1 86 ? -0.306 -7.333 -12.163 1.00 85.69 86 ALA A O 1
ATOM 645 N N . ASP A 1 87 ? 1.276 -5.997 -13.076 1.00 89.56 87 ASP A N 1
ATOM 646 C CA . ASP A 1 87 ? 2.149 -7.080 -13.504 1.00 89.56 87 ASP A CA 1
ATOM 647 C C . ASP A 1 87 ? 2.892 -7.629 -12.272 1.00 89.56 87 ASP A C 1
ATOM 649 O O . ASP A 1 87 ? 3.268 -6.833 -11.410 1.00 89.56 87 ASP A O 1
ATOM 653 N N . PRO A 1 88 ? 3.097 -8.953 -12.129 1.00 87.75 88 PRO A N 1
ATOM 654 C CA . PRO A 1 88 ? 3.824 -9.526 -10.996 1.00 87.75 88 PRO A CA 1
ATOM 655 C C . PRO A 1 88 ? 5.208 -8.919 -10.741 1.00 87.75 88 PRO A C 1
ATOM 657 O O . PRO A 1 88 ? 5.678 -8.971 -9.605 1.00 87.75 88 PRO A O 1
ATOM 660 N N . GLU A 1 89 ? 5.858 -8.372 -11.769 1.00 89.50 89 GLU A N 1
ATOM 661 C CA . GLU A 1 89 ? 7.172 -7.748 -11.653 1.00 89.50 89 GLU A CA 1
ATOM 662 C C . GLU A 1 89 ? 7.129 -6.256 -11.289 1.00 89.50 89 GLU A C 1
ATOM 664 O O . GLU A 1 89 ? 8.188 -5.678 -11.033 1.00 89.50 89 GLU A O 1
ATOM 669 N N . ASP A 1 90 ? 5.946 -5.637 -11.258 1.00 91.19 90 ASP A N 1
ATOM 670 C CA . ASP A 1 90 ? 5.786 -4.234 -10.879 1.00 91.19 90 ASP A CA 1
ATOM 671 C C . ASP A 1 90 ? 6.095 -4.016 -9.404 1.00 91.19 90 ASP A C 1
ATOM 673 O O . ASP A 1 90 ? 5.741 -4.827 -8.550 1.00 91.19 90 ASP A O 1
ATOM 677 N N . GLU A 1 91 ? 6.683 -2.869 -9.087 1.00 91.50 91 GLU A N 1
ATOM 678 C CA . GLU A 1 91 ? 6.893 -2.465 -7.704 1.00 91.50 91 GLU A CA 1
ATOM 679 C C . GLU A 1 91 ? 5.586 -1.878 -7.154 1.00 91.50 91 GLU A C 1
ATOM 681 O O . GLU A 1 91 ? 4.948 -1.024 -7.782 1.00 91.50 91 GLU A O 1
ATOM 686 N N . VAL A 1 92 ? 5.163 -2.320 -5.972 1.00 92.06 92 VAL A N 1
ATOM 687 C CA . VAL A 1 92 ? 3.950 -1.819 -5.320 1.00 92.06 92 VAL A CA 1
ATOM 688 C C . VAL A 1 92 ? 4.239 -1.339 -3.910 1.00 92.06 92 VAL A C 1
ATOM 690 O O . VAL A 1 92 ? 5.047 -1.908 -3.182 1.00 92.06 92 VAL A O 1
ATOM 693 N N . VAL A 1 93 ? 3.527 -0.292 -3.501 1.00 92.75 93 VAL A N 1
ATOM 694 C CA . VAL A 1 93 ? 3.505 0.182 -2.115 1.00 92.75 93 VAL A CA 1
ATOM 695 C C . VAL A 1 93 ? 2.072 0.124 -1.619 1.00 92.75 93 VAL A C 1
ATOM 697 O O . VAL A 1 93 ? 1.180 0.705 -2.235 1.00 92.75 93 VAL A O 1
ATOM 700 N N . ILE A 1 94 ? 1.847 -0.586 -0.517 1.00 91.06 94 ILE A N 1
ATOM 701 C CA . ILE A 1 94 ? 0.523 -0.878 0.033 1.00 91.06 94 ILE A CA 1
ATOM 702 C C . ILE A 1 94 ? 0.484 -0.402 1.483 1.00 91.06 94 ILE A C 1
ATOM 704 O O . ILE A 1 94 ? 1.187 -0.934 2.340 1.00 91.06 94 ILE A O 1
ATOM 708 N N . GLY A 1 95 ? -0.356 0.586 1.768 1.00 91.31 95 GLY A N 1
ATOM 709 C CA . GLY A 1 95 ? -0.677 1.027 3.121 1.00 91.31 95 GLY A CA 1
ATOM 710 C C . GLY A 1 95 ? -1.984 0.406 3.590 1.00 91.31 95 GLY A C 1
ATOM 711 O O . GLY A 1 95 ? -3.007 0.554 2.926 1.00 91.31 95 GLY A O 1
ATOM 712 N N . VAL A 1 96 ? -1.962 -0.278 4.730 1.00 89.69 96 VAL A N 1
ATOM 713 C CA . VAL A 1 96 ? -3.131 -0.918 5.343 1.00 89.69 96 VAL A CA 1
ATOM 714 C 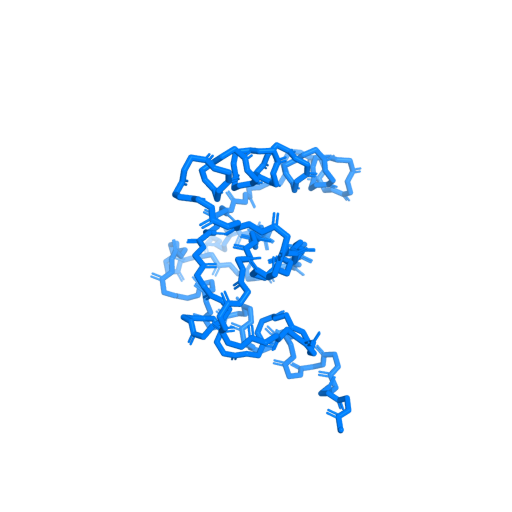C . VAL A 1 96 ? -3.506 -0.167 6.611 1.00 89.69 96 VAL A C 1
ATOM 716 O O . VAL A 1 96 ? -2.735 -0.141 7.568 1.00 89.69 96 VAL A O 1
ATOM 719 N N . VAL A 1 97 ? -4.708 0.405 6.623 1.00 90.44 97 VAL A N 1
ATOM 720 C CA . VAL A 1 97 ? -5.308 1.063 7.786 1.00 90.44 97 VAL A CA 1
ATOM 721 C C . VAL A 1 97 ? -6.057 0.024 8.602 1.00 90.44 97 VAL A C 1
ATOM 723 O O . VAL A 1 97 ? -6.846 -0.767 8.067 1.00 90.44 97 VAL A O 1
ATOM 726 N N . TYR A 1 98 ? -5.840 0.039 9.909 1.00 87.25 98 TYR A N 1
ATOM 727 C CA . TYR A 1 98 ? -6.477 -0.893 10.822 1.00 87.25 98 TYR A CA 1
ATOM 728 C C . TYR A 1 98 ? -6.994 -0.188 12.070 1.00 87.25 98 TYR A C 1
ATOM 730 O O . TYR A 1 98 ? -6.735 0.982 12.323 1.00 87.25 98 TYR A O 1
ATOM 738 N N . ARG A 1 99 ? -7.763 -0.922 12.868 1.00 89.00 99 ARG A N 1
ATOM 739 C CA . ARG A 1 99 ? -8.128 -0.533 14.230 1.00 89.00 99 ARG A CA 1
ATOM 740 C C . ARG A 1 99 ? -7.768 -1.657 15.183 1.00 89.00 99 ARG A C 1
ATOM 742 O O . ARG A 1 99 ? -7.897 -2.823 14.816 1.00 89.00 99 ARG A O 1
ATOM 749 N N . MET A 1 100 ? -7.357 -1.319 16.394 1.00 84.25 100 MET A N 1
ATOM 750 C CA . MET A 1 100 ? -7.182 -2.315 17.447 1.00 84.25 100 MET A CA 1
ATOM 751 C C . MET A 1 100 ? -8.559 -2.698 17.994 1.00 84.25 100 MET A C 1
ATOM 753 O O . MET A 1 100 ? -9.409 -1.836 18.210 1.00 84.25 100 MET A O 1
ATOM 757 N N . THR A 1 101 ? -8.807 -3.990 18.155 1.00 76.94 101 THR A N 1
ATOM 758 C CA . THR A 1 101 ? -9.939 -4.510 18.916 1.00 76.94 101 THR A CA 1
ATOM 759 C C . THR A 1 101 ? -9.470 -4.752 20.340 1.00 76.94 101 THR A C 1
ATOM 761 O O . THR A 1 101 ? -8.436 -5.396 20.528 1.00 76.94 101 THR A O 1
ATOM 764 N N . GLU A 1 102 ? -10.216 -4.212 21.299 1.00 64.31 102 GLU A N 1
ATOM 765 C CA . GLU A 1 102 ? -10.044 -4.473 22.733 1.00 64.31 102 GLU A CA 1
ATOM 766 C C . GLU A 1 102 ? -10.204 -5.962 23.075 1.00 64.31 102 GLU A C 1
ATOM 768 O O . GLU A 1 102 ? -11.007 -6.650 22.394 1.00 64.31 102 GLU A O 1
#

Organism: NCBI:txid157465

Mean predicted aligned error: 6.17 Å

Secondary structure (DSSP, 8-state):
-PPPHHHHHHHHHHHHHHHS-TTEEEEEEEEEEE-GGG--SHHHHHHHHHHHHHHHHHHHHHHSTT--EEEEEEEGGGSTTTSTT--TTSEEEEEEEEEE--

Sequence (102 aa):
MERSREQQVAVLDALGRGALPRQARFVAAVARRYPREELETPGQREIAAAAGRTSVAEEIEERWPGAPFAVQCGAAGEFPGAVPGADPEDEVVIGVVYRMTE

Foldseek 3Di:
DWDPPVVLQVLLQVVCCVPDPPQKGFDDKDKDWAAVVNVVDPVSLVVCQVVRVVVRVVVCCVVPNPFDKDKDKDFVLVSPNNDTPHDRRIIMIMITTIDGHD

Solvent-accessible surface area (backbone atoms only — not comparable to full-atom values): 5858 Å² total; per-residue (Å²): 132,86,76,53,72,68,56,32,51,52,36,46,39,53,53,38,65,76,75,44,60,93,50,50,41,78,73,49,72,48,76,48,78,42,60,41,90,82,38,88,44,74,68,50,44,54,50,50,52,53,54,39,51,51,54,41,51,51,53,42,44,73,76,42,68,88,56,54,66,51,75,50,72,49,42,30,56,83,42,74,55,58,55,82,90,61,52,52,72,15,41,30,29,39,31,39,33,36,42,78,56,133

Radius of gyration: 13.6 Å; Cα contacts (8 Å, |Δi|>4): 168; chains: 1; bounding box: 33×24×40 Å

Nearest PDB structures (foldseek):
  3zko-assembly1_A  TM=5.680E-01  e=2.014E+00  dengue virus type 2
  1p58-assembly1_A  TM=5.680E-01  e=2.014E+00  Dengue virus 2 Puerto Rico/PR159-S1/1969
  7bq5-assembly1_B  TM=4.208E-01  e=4.648E+00  Zika virus
  6sjl-assembly1_E  TM=2.636E-01  e=2.605E+00  Escherichia coli

pLDDT: mean 82.93, std 12.07, range [43.03, 96.5]